Protein AF-A0A3C1GHP2-F1 (afdb_monomer_lite)

Foldseek 3Di:
DDDDDDFDLPPDCLVVCQQCPDQVRVNVPLNHYDPLLNVLSVVLVVDPDPVVSVVSVVVSVVVCVVVVSDDDDDDDDDDDDDDPQWDDWDADSRRDIDCVRIDGD

Secondary structure (DSSP, 8-state):
--------TTSSHHHHIIIIISTT-TT-TT----HHHHHHHHHHHH--SHHHHHHHHHHHHHHHHHH-SS-----PPPP----TTEE--EE-TTS-EE-TT-EE-

Sequence (105 aa):
MFLMGKGSPTGDLDLTLTLVTQTGGRMNHFNYSNAEVDRLIALQRQATDGAERQQILRRIQEKLYEEVPAVVIFYEEQLYGARSSVQGVEVHPNESVSFARAWKQ

pLDDT: mean 94.86, std 3.56, range [80.19, 98.75]

Structure (mmCI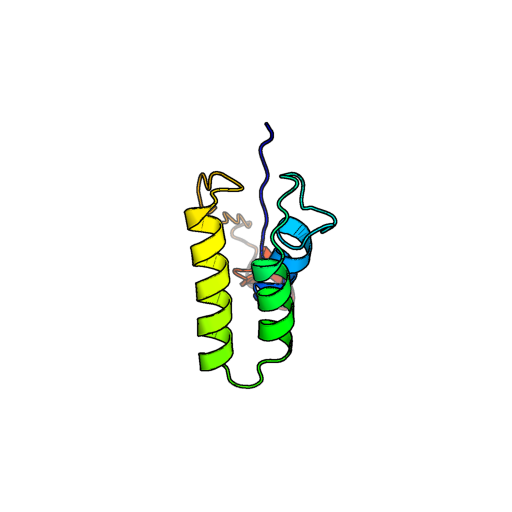F, N/CA/C/O backbone):
data_AF-A0A3C1GHP2-F1
#
_entry.id   AF-A0A3C1GHP2-F1
#
loop_
_atom_site.group_PDB
_atom_site.id
_atom_site.type_symbol
_atom_site.label_atom_id
_atom_site.label_alt_id
_atom_site.label_comp_id
_atom_site.label_asym_id
_atom_site.label_entity_id
_atom_site.label_seq_id
_atom_site.pdbx_PDB_ins_code
_atom_site.Cartn_x
_atom_site.Cartn_y
_atom_site.Cartn_z
_atom_site.occupancy
_atom_site.B_iso_or_equiv
_atom_site.auth_seq_id
_atom_site.auth_comp_id
_atom_site.auth_asym_id
_atom_site.auth_atom_id
_atom_site.pdbx_PDB_model_num
ATOM 1 N N . MET A 1 1 ? -17.654 14.136 -0.368 1.00 80.19 1 MET A N 1
ATOM 2 C CA . MET A 1 1 ? -17.304 12.930 -1.148 1.00 80.19 1 MET A CA 1
ATOM 3 C C . MET A 1 1 ? -16.208 13.313 -2.130 1.00 80.19 1 MET A C 1
ATOM 5 O O . MET A 1 1 ? -16.341 14.358 -2.753 1.00 80.19 1 MET A O 1
ATOM 9 N N . PHE A 1 2 ? -15.126 12.540 -2.211 1.00 89.81 2 PHE A N 1
ATOM 10 C CA . PHE A 1 2 ? -13.977 12.791 -3.090 1.00 89.81 2 PHE A CA 1
ATOM 11 C C . PHE A 1 2 ? -13.473 11.464 -3.674 1.00 89.81 2 PHE A C 1
ATOM 13 O O . PHE A 1 2 ? -13.752 10.405 -3.115 1.00 89.81 2 PHE A O 1
ATOM 20 N N . LEU A 1 3 ? -12.748 11.531 -4.791 1.00 92.56 3 LEU A N 1
ATOM 21 C CA . LEU A 1 3 ? -12.031 10.396 -5.372 1.00 92.56 3 LEU A CA 1
ATOM 22 C C . LEU A 1 3 ? -10.552 10.508 -5.002 1.00 92.56 3 LEU A C 1
ATOM 24 O O . LEU A 1 3 ? -9.981 11.596 -5.064 1.00 92.56 3 LEU A O 1
ATOM 28 N N . MET A 1 4 ? -9.942 9.394 -4.611 1.00 91.50 4 MET A N 1
ATOM 29 C CA . MET A 1 4 ? -8.540 9.332 -4.204 1.00 91.50 4 MET A CA 1
ATOM 30 C C . MET A 1 4 ? -7.915 8.020 -4.673 1.00 91.50 4 MET A C 1
ATOM 32 O O . MET A 1 4 ? -8.561 6.976 -4.625 1.00 91.50 4 MET A O 1
ATOM 36 N N . GLY A 1 5 ? -6.650 8.089 -5.085 1.00 90.56 5 GLY A N 1
ATOM 37 C CA . GLY A 1 5 ? -5.791 6.932 -5.330 1.00 90.56 5 GLY A CA 1
ATOM 38 C C . GLY A 1 5 ? -4.603 6.922 -4.369 1.00 90.56 5 GLY A C 1
ATOM 39 O O . GLY A 1 5 ? -4.220 7.962 -3.824 1.00 90.56 5 GLY A O 1
ATOM 40 N N . LYS A 1 6 ? -4.018 5.743 -4.146 1.00 89.69 6 LYS A N 1
ATOM 41 C CA . LYS A 1 6 ? -2.812 5.579 -3.329 1.00 89.69 6 LYS A CA 1
ATOM 42 C C . LYS A 1 6 ? -1.979 4.402 -3.839 1.00 89.69 6 LYS A C 1
ATOM 44 O O . LYS A 1 6 ? -2.381 3.258 -3.671 1.00 89.69 6 LYS A O 1
ATOM 49 N N . GLY A 1 7 ? -0.795 4.688 -4.381 1.00 87.75 7 GLY A N 1
ATOM 50 C CA . GLY A 1 7 ? 0.241 3.679 -4.629 1.00 87.75 7 GLY A CA 1
ATOM 51 C C . GLY A 1 7 ? 1.011 3.321 -3.350 1.00 87.75 7 GLY A C 1
ATOM 52 O O . GLY A 1 7 ? 1.030 4.099 -2.388 1.00 87.75 7 GLY A O 1
ATOM 53 N N . SER A 1 8 ? 1.674 2.162 -3.322 1.00 86.19 8 SER A N 1
ATOM 54 C CA . SER A 1 8 ? 2.483 1.682 -2.183 1.00 86.19 8 SER A CA 1
ATOM 55 C C . SER A 1 8 ? 3.978 1.643 -2.544 1.00 86.19 8 SER A C 1
ATOM 57 O O . SER A 1 8 ? 4.526 0.564 -2.772 1.00 86.19 8 SER A O 1
ATOM 59 N N . PRO A 1 9 ? 4.669 2.801 -2.588 1.00 88.19 9 PRO A N 1
ATOM 60 C CA . PRO A 1 9 ? 6.022 2.905 -3.151 1.00 88.19 9 PRO A CA 1
ATOM 61 C C . PRO A 1 9 ? 7.085 2.121 -2.365 1.00 88.19 9 PRO A C 1
ATOM 63 O O . PRO A 1 9 ? 8.105 1.725 -2.922 1.00 88.19 9 PRO A O 1
ATOM 66 N N . THR A 1 10 ? 6.855 1.866 -1.075 1.00 91.12 10 THR A N 1
ATOM 67 C CA . THR A 1 10 ? 7.770 1.102 -0.210 1.00 91.12 10 THR A CA 1
ATOM 68 C C . THR A 1 10 ? 7.578 -0.410 -0.302 1.00 91.12 10 THR A C 1
ATOM 70 O O . THR A 1 10 ? 8.362 -1.144 0.288 1.00 91.12 10 THR A O 1
ATOM 73 N N . GLY A 1 11 ? 6.527 -0.889 -0.978 1.00 89.69 11 GLY A N 1
ATOM 74 C CA . GLY A 1 11 ? 6.143 -2.305 -0.959 1.00 89.69 11 GLY A CA 1
ATOM 75 C C . GLY A 1 11 ? 5.618 -2.801 0.396 1.00 89.69 11 GLY A C 1
ATOM 76 O O . GLY A 1 11 ? 5.366 -3.991 0.549 1.00 89.69 11 GLY A O 1
ATOM 77 N N . ASP A 1 12 ? 5.428 -1.901 1.367 1.00 92.31 12 ASP A N 1
ATOM 78 C CA . ASP A 1 12 ? 4.965 -2.216 2.717 1.00 92.31 12 ASP A CA 1
ATOM 79 C C . ASP A 1 12 ? 3.702 -1.419 3.069 1.00 92.31 12 ASP A C 1
ATOM 81 O O . ASP A 1 12 ? 3.601 -0.221 2.779 1.00 92.31 12 ASP A O 1
ATOM 85 N N . LEU A 1 13 ? 2.735 -2.086 3.704 1.00 92.94 13 LEU A N 1
ATOM 86 C CA . LEU A 1 13 ? 1.433 -1.511 4.031 1.00 92.94 13 LEU A CA 1
ATOM 87 C C . LEU A 1 13 ? 1.515 -0.396 5.094 1.00 92.94 13 LEU A C 1
ATOM 89 O O . LEU A 1 13 ? 0.640 0.471 5.115 1.00 92.94 13 LEU A O 1
ATOM 93 N N . ASP A 1 14 ? 2.559 -0.348 5.930 1.00 95.88 14 ASP A N 1
ATOM 94 C CA . ASP A 1 14 ? 2.683 0.629 7.020 1.00 95.88 14 ASP A CA 1
ATOM 95 C C . ASP A 1 14 ? 2.653 2.077 6.528 1.00 95.88 14 ASP A C 1
ATOM 97 O O . ASP A 1 14 ? 1.967 2.913 7.113 1.00 95.88 14 ASP A O 1
ATOM 101 N N . LEU A 1 15 ? 3.335 2.391 5.422 1.00 95.06 15 LEU A N 1
ATOM 102 C CA . LEU A 1 15 ? 3.335 3.754 4.883 1.00 95.06 15 LEU A CA 1
ATOM 103 C C . LEU A 1 15 ? 1.916 4.199 4.509 1.00 95.06 15 LEU A C 1
ATOM 105 O O . LEU A 1 15 ? 1.517 5.334 4.769 1.00 95.06 15 LEU A O 1
ATOM 109 N N . THR A 1 16 ? 1.148 3.301 3.893 1.00 94.31 16 THR A N 1
ATOM 110 C CA . THR A 1 16 ? -0.250 3.557 3.547 1.00 94.31 16 THR A CA 1
ATOM 111 C C . THR A 1 16 ? -1.078 3.724 4.820 1.00 94.31 16 THR A C 1
ATOM 113 O O . THR A 1 16 ? -1.706 4.768 4.978 1.00 94.31 16 THR A O 1
ATOM 116 N N . LEU A 1 17 ? -0.991 2.794 5.774 1.00 96.00 17 LEU A N 1
ATOM 117 C CA . LEU A 1 17 ? -1.724 2.874 7.041 1.00 96.00 17 LEU A CA 1
ATOM 118 C C . LEU A 1 17 ? -1.438 4.175 7.799 1.00 96.00 17 LEU A C 1
ATOM 120 O O . LEU A 1 17 ? -2.368 4.858 8.208 1.00 96.00 17 LEU A O 1
ATOM 124 N N . THR A 1 18 ? -0.172 4.573 7.905 1.00 96.06 18 THR A N 1
ATOM 125 C CA . THR A 1 18 ? 0.258 5.817 8.569 1.00 96.06 18 THR A CA 1
ATOM 126 C C . THR A 1 18 ? -0.388 7.053 7.960 1.00 96.06 18 THR A C 1
ATOM 128 O O . THR A 1 18 ? -0.786 7.980 8.662 1.00 96.06 18 THR A O 1
ATOM 131 N N . LEU A 1 19 ? -0.436 7.109 6.629 1.00 95.88 19 LEU A N 1
ATOM 132 C CA . LEU A 1 19 ? -0.814 8.325 5.930 1.00 95.88 19 LEU A CA 1
ATOM 133 C C . LEU A 1 19 ? -2.323 8.441 5.755 1.00 95.88 19 LEU A C 1
ATOM 135 O O . LEU A 1 19 ? -2.834 9.549 5.899 1.00 95.88 19 LEU A O 1
ATOM 139 N N . VAL A 1 20 ? -3.013 7.344 5.429 1.00 95.19 20 VAL A N 1
ATOM 140 C CA . VAL A 1 20 ? -4.430 7.382 5.029 1.00 95.19 20 VAL A CA 1
ATOM 141 C C . VAL A 1 20 ? -5.392 6.796 6.059 1.00 95.19 20 VAL A C 1
ATOM 143 O O . VAL A 1 20 ? -6.578 7.094 5.981 1.00 95.19 20 VAL A O 1
ATOM 146 N N . THR A 1 21 ? -4.914 5.988 7.010 1.00 95.56 21 THR A N 1
ATOM 147 C CA . THR A 1 21 ? -5.778 5.247 7.946 1.00 95.56 21 THR A CA 1
ATOM 148 C C . THR A 1 21 ? -5.592 5.682 9.393 1.00 95.56 21 THR A C 1
ATOM 150 O O . THR A 1 21 ? -6.575 5.822 10.109 1.00 95.56 21 THR A O 1
ATOM 153 N N . GLN A 1 22 ? -4.355 5.903 9.834 1.00 97.56 22 GLN A N 1
ATOM 154 C CA . GLN A 1 22 ? -4.062 6.295 11.207 1.00 97.56 22 GLN A CA 1
ATOM 155 C C . GLN A 1 22 ? -4.814 7.586 11.556 1.00 97.56 22 GLN A C 1
ATOM 157 O O . GLN A 1 22 ? -4.920 8.507 10.732 1.00 97.56 22 GLN A O 1
ATOM 162 N N . THR A 1 23 ? -5.328 7.671 12.781 1.00 98.19 23 THR A N 1
ATOM 163 C CA . THR A 1 23 ? -5.986 8.884 13.272 1.00 98.19 23 THR A CA 1
ATOM 164 C C . THR A 1 23 ? -5.031 10.073 13.164 1.00 98.19 23 THR A C 1
ATOM 166 O O . THR A 1 23 ? -3.900 10.031 13.651 1.00 98.19 23 THR A O 1
ATOM 169 N N . GLY A 1 24 ? -5.471 11.142 12.493 1.00 96.81 24 GLY A N 1
ATOM 170 C CA . GLY A 1 24 ? -4.636 12.321 12.227 1.00 96.81 24 GLY A CA 1
ATOM 171 C C . GLY A 1 24 ? -3.579 12.131 11.129 1.00 96.81 24 GLY A C 1
ATOM 172 O O . GLY A 1 24 ? -2.735 13.007 10.937 1.00 96.81 24 GLY A O 1
ATOM 173 N N . GLY A 1 25 ? -3.616 11.016 10.393 1.00 97.06 25 GLY A N 1
ATOM 174 C CA . GLY A 1 25 ? -2.771 10.775 9.229 1.00 97.06 25 GLY A CA 1
ATOM 175 C C . GLY A 1 25 ? -2.914 11.889 8.190 1.00 97.06 25 GLY A C 1
ATOM 176 O O . GLY A 1 25 ? -4.016 12.335 7.871 1.00 97.06 25 GLY A O 1
ATOM 177 N N . ARG A 1 26 ? -1.786 12.349 7.638 1.00 95.81 26 ARG A N 1
ATOM 178 C CA . ARG A 1 26 ? -1.730 13.535 6.760 1.00 95.81 26 ARG A CA 1
ATOM 179 C C . ARG A 1 26 ? -2.617 13.437 5.509 1.00 95.81 26 ARG A C 1
ATOM 181 O O . ARG A 1 26 ? -3.001 14.466 4.963 1.00 95.81 26 ARG A O 1
ATOM 188 N N . MET A 1 27 ? -2.904 12.225 5.041 1.00 95.06 27 MET A N 1
ATOM 189 C CA . MET A 1 27 ? -3.752 11.940 3.878 1.00 95.06 27 MET A CA 1
ATOM 190 C C . MET A 1 27 ? -5.043 11.198 4.258 1.00 95.06 27 MET A C 1
ATOM 192 O O . MET A 1 27 ? -5.715 10.646 3.388 1.00 95.06 27 MET A O 1
ATOM 196 N N . ASN A 1 28 ? -5.410 11.170 5.542 1.00 95.00 28 ASN A N 1
ATOM 197 C CA . ASN A 1 28 ? -6.665 10.596 6.018 1.00 95.00 28 ASN A CA 1
ATOM 198 C C . ASN A 1 28 ? -7.822 11.570 5.740 1.00 95.00 28 ASN A C 1
ATOM 200 O O . ASN A 1 28 ? -8.415 12.170 6.632 1.00 95.00 28 ASN A O 1
ATOM 204 N N . HIS A 1 29 ? -8.123 11.758 4.457 1.00 93.25 29 HIS A N 1
ATOM 205 C CA . HIS A 1 29 ? -9.165 12.669 3.986 1.00 93.25 29 HIS A CA 1
ATOM 206 C C . HIS A 1 29 ? -10.585 12.155 4.281 1.00 93.25 29 HIS A C 1
ATOM 208 O O . HIS A 1 29 ? -11.543 12.922 4.201 1.00 93.25 29 HIS A O 1
ATOM 214 N N . PHE A 1 30 ? -10.725 10.873 4.638 1.00 90.69 30 PHE A N 1
ATOM 215 C CA . PHE A 1 30 ? -11.989 10.263 5.055 1.00 90.69 30 PHE A CA 1
ATOM 216 C C . PHE A 1 30 ? -12.315 10.534 6.535 1.00 90.69 30 PHE A C 1
ATOM 218 O O . PHE A 1 30 ? -13.394 10.161 6.986 1.00 90.69 30 PHE A O 1
ATOM 225 N N . ASN A 1 31 ? -11.415 11.190 7.286 1.00 92.81 31 ASN A N 1
ATOM 226 C CA . ASN A 1 31 ? -11.523 11.418 8.733 1.00 92.81 31 ASN A CA 1
ATOM 227 C C . ASN A 1 31 ? -11.762 10.124 9.532 1.00 92.81 31 ASN A C 1
ATOM 229 O O . ASN A 1 31 ? -12.455 10.134 10.551 1.00 92.81 31 ASN A O 1
ATOM 233 N N . TYR A 1 32 ? -11.197 9.006 9.072 1.00 96.50 32 TYR A N 1
ATOM 234 C CA . TYR A 1 32 ? -11.291 7.741 9.788 1.00 96.50 32 TYR A CA 1
ATOM 235 C C . TYR A 1 32 ? -10.555 7.838 11.129 1.00 96.50 32 TYR A C 1
ATOM 237 O O . TYR A 1 32 ? -9.459 8.393 11.202 1.00 96.50 32 TYR A O 1
ATOM 245 N N . SER A 1 33 ? -11.158 7.320 12.194 1.00 97.88 33 SER A N 1
ATOM 246 C CA . SER A 1 33 ? -10.564 7.316 13.529 1.00 97.88 33 SER A CA 1
ATOM 247 C C . SER A 1 33 ? -11.064 6.103 14.294 1.00 97.88 33 SER A C 1
ATOM 249 O O . SER A 1 33 ? -12.264 5.963 14.533 1.00 97.88 33 SER A O 1
ATOM 251 N N . ASN A 1 34 ? -10.144 5.211 14.652 1.00 98.38 34 ASN A N 1
ATOM 252 C CA . ASN A 1 34 ? -10.448 4.004 15.406 1.00 98.38 34 ASN A CA 1
ATOM 253 C C . ASN A 1 34 ? -9.247 3.618 16.278 1.00 98.38 34 ASN A C 1
ATOM 255 O O . ASN A 1 34 ? -8.182 3.248 15.781 1.00 98.38 34 ASN A O 1
ATOM 259 N N . ALA A 1 35 ? -9.440 3.667 17.597 1.00 98.50 35 ALA A N 1
ATOM 260 C CA . ALA A 1 35 ? -8.378 3.413 18.565 1.00 98.50 35 ALA A CA 1
ATOM 261 C C . ALA A 1 35 ? -7.837 1.970 18.526 1.00 98.50 35 ALA A C 1
ATOM 263 O O . ALA A 1 35 ? -6.682 1.746 18.886 1.00 98.50 35 ALA A O 1
ATOM 264 N N . GLU A 1 36 ? -8.639 0.982 18.117 1.00 98.38 36 GLU A N 1
ATOM 265 C CA . GLU A 1 36 ? -8.167 -0.394 17.920 1.00 98.38 36 GLU A CA 1
ATOM 266 C C . GLU A 1 36 ? -7.255 -0.471 16.694 1.00 98.38 36 GLU A C 1
ATOM 268 O O . GLU A 1 36 ? -6.162 -1.030 16.780 1.00 98.38 36 GLU A O 1
ATOM 273 N N . VAL A 1 37 ? -7.651 0.152 15.580 1.00 98.44 37 VAL A N 1
ATOM 274 C CA . VAL A 1 37 ? -6.827 0.193 14.364 1.00 98.44 37 VAL A CA 1
ATOM 275 C C . VAL A 1 37 ? -5.513 0.929 14.610 1.00 98.44 37 VAL A C 1
ATOM 277 O O . VAL A 1 37 ? -4.462 0.409 14.242 1.00 98.44 37 VAL A O 1
ATOM 280 N N . ASP A 1 38 ? -5.527 2.065 15.308 1.00 98.69 38 ASP A N 1
ATOM 281 C CA . ASP A 1 38 ? -4.296 2.780 15.670 1.00 98.69 38 ASP A CA 1
ATOM 282 C C . ASP A 1 38 ? -3.343 1.908 16.508 1.00 98.69 38 ASP A C 1
ATOM 284 O O . ASP A 1 38 ? -2.130 1.902 16.279 1.00 98.69 38 ASP A O 1
ATOM 288 N N . ARG A 1 39 ? -3.881 1.119 17.451 1.00 98.69 39 ARG A N 1
ATOM 289 C CA . ARG A 1 39 ? -3.084 0.160 18.237 1.00 98.69 39 ARG A CA 1
ATOM 290 C C . ARG A 1 39 ? -2.504 -0.943 17.360 1.00 98.69 39 ARG A C 1
ATOM 292 O O . ARG A 1 39 ? -1.328 -1.261 17.505 1.00 98.69 39 ARG A O 1
ATOM 299 N N . LEU A 1 40 ? -3.287 -1.510 16.445 1.00 98.69 40 LEU A N 1
ATOM 300 C CA . LEU A 1 40 ? -2.816 -2.552 15.528 1.00 98.69 40 LEU A CA 1
ATOM 301 C C . LEU A 1 40 ? -1.723 -2.024 14.580 1.00 98.69 40 LEU A C 1
ATOM 303 O O . LEU A 1 40 ? -0.733 -2.718 14.349 1.00 98.69 40 LEU A O 1
ATOM 307 N N . ILE A 1 41 ? -1.844 -0.783 14.092 1.00 98.44 41 ILE A N 1
ATOM 308 C CA . ILE A 1 41 ? -0.800 -0.106 13.299 1.00 98.44 41 ILE A CA 1
ATOM 309 C C . ILE A 1 41 ? 0.492 0.040 14.116 1.00 98.44 41 ILE A C 1
ATOM 311 O O . ILE A 1 41 ? 1.583 -0.155 13.586 1.00 98.44 41 ILE A O 1
ATOM 315 N N . ALA A 1 42 ? 0.404 0.357 15.409 1.00 98.38 42 ALA A N 1
ATOM 316 C CA . ALA A 1 42 ? 1.584 0.408 16.269 1.00 98.38 42 ALA A CA 1
ATOM 317 C C . ALA A 1 42 ? 2.189 -0.987 16.521 1.00 98.38 42 ALA A C 1
ATOM 319 O O . ALA A 1 42 ? 3.411 -1.130 16.492 1.00 98.38 42 ALA A O 1
ATOM 320 N N . LEU A 1 43 ? 1.355 -2.011 16.733 1.00 98.44 43 LEU A N 1
ATOM 321 C CA . LEU A 1 43 ? 1.793 -3.385 17.005 1.00 98.44 43 LEU A CA 1
ATOM 322 C C . LEU A 1 43 ? 2.493 -4.025 15.806 1.00 98.44 43 LEU A C 1
ATOM 324 O O . LEU A 1 43 ? 3.555 -4.616 15.973 1.00 98.44 43 LEU A O 1
ATOM 328 N N . GLN A 1 44 ? 1.966 -3.862 14.589 1.00 98.31 44 GLN A N 1
ATOM 329 C CA . GLN A 1 44 ? 2.585 -4.465 13.401 1.00 98.31 44 GLN A CA 1
ATOM 330 C C . GLN A 1 44 ? 4.015 -3.945 13.155 1.00 98.31 44 GLN A C 1
ATOM 332 O O . GLN A 1 44 ? 4.828 -4.668 12.590 1.00 98.31 44 GLN A O 1
ATOM 337 N N . ARG A 1 45 ? 4.338 -2.716 13.603 1.00 97.06 45 ARG A N 1
ATOM 338 C CA . ARG A 1 45 ? 5.698 -2.142 13.529 1.00 97.06 45 ARG A CA 1
ATOM 339 C C . ARG A 1 45 ? 6.670 -2.784 14.515 1.00 97.06 45 ARG A C 1
ATOM 341 O O . ARG A 1 45 ? 7.874 -2.727 14.301 1.00 97.06 45 ARG A O 1
ATOM 348 N N . GLN A 1 46 ? 6.150 -3.315 15.619 1.00 97.75 46 GLN A N 1
ATOM 349 C CA . GLN A 1 46 ? 6.934 -3.942 16.683 1.00 97.75 46 GLN A CA 1
ATOM 350 C C . GLN A 1 46 ? 7.083 -5.453 16.474 1.00 97.75 46 GLN A C 1
ATOM 352 O O . GLN A 1 46 ? 7.994 -6.051 17.039 1.00 9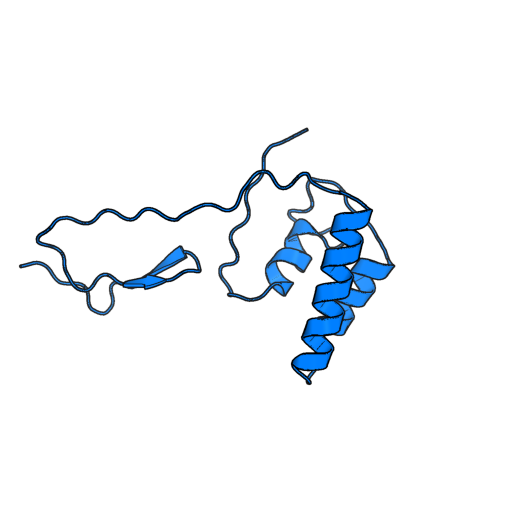7.75 46 GLN A O 1
ATOM 357 N N . ALA A 1 47 ? 6.211 -6.060 15.664 1.00 97.44 47 ALA A N 1
ATOM 358 C CA . ALA A 1 47 ? 6.266 -7.477 15.336 1.00 97.44 47 ALA A CA 1
ATOM 359 C C . ALA A 1 47 ? 7.556 -7.814 14.569 1.00 97.44 47 ALA A C 1
ATOM 361 O O . ALA A 1 47 ? 7.818 -7.281 13.489 1.00 97.44 47 ALA A O 1
ATOM 362 N N . THR A 1 48 ? 8.358 -8.715 15.134 1.00 96.62 48 THR A N 1
ATOM 363 C CA . THR A 1 48 ? 9.602 -9.211 14.527 1.00 96.62 48 THR A CA 1
ATOM 364 C C . THR A 1 48 ? 9.397 -10.521 13.770 1.00 96.62 48 THR A C 1
ATOM 366 O O . THR A 1 48 ? 10.187 -10.835 12.879 1.00 96.62 48 THR A O 1
ATOM 369 N N . ASP A 1 49 ? 8.331 -11.263 14.082 1.00 98.19 49 ASP A N 1
ATOM 370 C CA . ASP A 1 49 ? 7.906 -12.434 13.325 1.00 98.19 49 ASP A CA 1
ATOM 371 C C . ASP A 1 49 ? 6.993 -12.037 12.154 1.00 98.19 49 ASP A C 1
ATOM 373 O O . ASP A 1 49 ? 6.032 -11.273 12.290 1.00 98.19 49 ASP A O 1
ATOM 377 N N . GLY A 1 50 ? 7.291 -12.576 10.972 1.00 97.12 50 GLY A N 1
ATOM 378 C CA . GLY A 1 50 ? 6.555 -12.250 9.754 1.00 97.12 50 GLY A CA 1
ATOM 379 C C . GLY A 1 50 ? 5.117 -12.776 9.749 1.00 97.12 50 GLY A C 1
ATOM 380 O O . GLY A 1 50 ? 4.232 -12.104 9.218 1.00 97.12 50 GLY A O 1
ATOM 381 N N . ALA A 1 51 ? 4.861 -13.948 10.336 1.00 98.06 51 ALA A N 1
ATOM 382 C CA . ALA A 1 51 ? 3.528 -14.542 10.365 1.00 98.06 51 ALA A CA 1
ATOM 383 C C . ALA A 1 51 ? 2.622 -13.823 11.375 1.00 98.06 51 ALA A C 1
ATOM 385 O O . ALA A 1 51 ? 1.469 -13.524 11.058 1.00 98.06 51 ALA A O 1
ATOM 386 N N . GLU A 1 52 ? 3.155 -13.468 12.544 1.00 98.31 52 GLU A N 1
ATOM 387 C CA . GLU A 1 52 ? 2.491 -12.603 13.521 1.00 98.31 52 GLU A CA 1
ATOM 388 C C . GLU A 1 52 ? 2.116 -11.261 12.883 1.00 98.31 52 GLU A C 1
ATOM 390 O O . GLU A 1 52 ? 0.951 -10.852 12.904 1.00 98.31 52 GLU A O 1
ATOM 395 N N . ARG A 1 53 ? 3.078 -10.605 12.220 1.00 98.44 53 ARG A N 1
ATOM 396 C CA . ARG A 1 53 ? 2.835 -9.334 11.532 1.00 98.44 53 ARG A CA 1
ATOM 397 C C . ARG A 1 53 ? 1.722 -9.455 10.490 1.00 98.44 53 ARG A C 1
ATOM 399 O O . ARG A 1 53 ? 0.850 -8.589 10.422 1.00 98.44 53 ARG A O 1
ATOM 406 N N . GLN A 1 54 ? 1.713 -10.527 9.699 1.00 98.19 54 GLN A N 1
ATOM 407 C CA . GLN A 1 54 ? 0.659 -10.775 8.711 1.00 98.19 54 GLN A CA 1
ATOM 408 C C . GLN A 1 54 ? -0.729 -10.909 9.348 1.00 98.19 54 GLN A C 1
ATOM 410 O O . GLN A 1 54 ? -1.698 -10.392 8.790 1.00 98.19 54 GLN A O 1
ATOM 415 N N . GLN A 1 55 ? -0.843 -11.557 10.509 1.00 98.56 55 GLN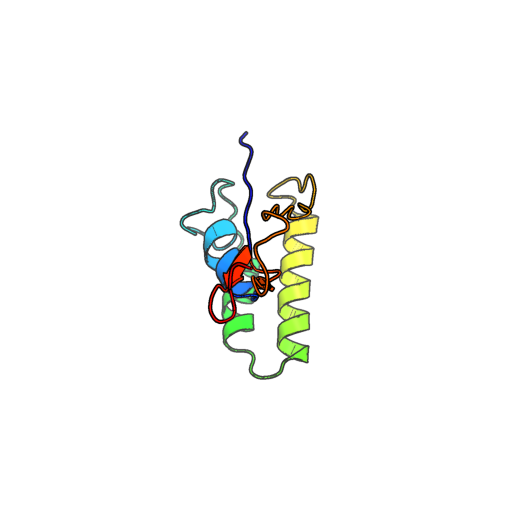 A N 1
ATOM 416 C CA . GLN A 1 55 ? -2.115 -11.667 11.230 1.00 98.56 55 GLN A CA 1
ATOM 417 C C . GLN A 1 55 ? -2.612 -10.298 11.709 1.00 98.56 55 GLN A C 1
ATOM 419 O O . GLN A 1 55 ? -3.788 -9.979 11.529 1.00 98.56 55 GLN A O 1
ATOM 424 N N . ILE A 1 56 ? -1.719 -9.454 12.235 1.00 98.75 56 ILE A N 1
ATOM 425 C CA . ILE A 1 56 ? -2.063 -8.086 12.652 1.00 98.75 56 ILE A CA 1
ATOM 426 C C . ILE A 1 56 ? -2.533 -7.261 11.444 1.00 98.75 56 ILE A C 1
ATOM 428 O O . ILE A 1 56 ? -3.593 -6.635 11.494 1.00 98.75 56 ILE A O 1
ATOM 432 N N . LEU A 1 57 ? -1.792 -7.295 10.331 1.00 98.31 57 LEU A N 1
ATOM 433 C CA . LEU A 1 57 ? -2.156 -6.575 9.103 1.00 98.31 57 LEU A CA 1
ATOM 434 C C . LEU A 1 57 ? -3.479 -7.071 8.504 1.00 98.31 57 LEU A C 1
ATOM 436 O O . LEU A 1 57 ? -4.248 -6.267 7.974 1.00 98.31 57 LEU A O 1
ATOM 440 N N . ARG A 1 58 ? -3.770 -8.375 8.595 1.00 98.38 58 ARG A N 1
ATOM 441 C CA . ARG A 1 58 ? -5.073 -8.933 8.210 1.00 98.38 58 ARG A CA 1
ATOM 442 C C . ARG A 1 58 ? -6.183 -8.356 9.080 1.00 98.38 58 ARG A C 1
ATOM 444 O O . ARG A 1 58 ? -7.183 -7.901 8.536 1.00 98.38 58 ARG A O 1
ATOM 451 N N . ARG A 1 59 ? -5.990 -8.306 10.401 1.00 98.50 59 ARG A N 1
ATOM 452 C CA . ARG A 1 59 ? -7.002 -7.774 11.319 1.00 98.50 59 ARG A CA 1
ATOM 453 C C . ARG A 1 59 ? -7.327 -6.307 11.039 1.00 98.50 59 ARG A C 1
ATOM 455 O O . ARG A 1 59 ? -8.491 -5.924 11.086 1.00 98.50 59 ARG A O 1
ATOM 462 N N . ILE A 1 60 ? -6.320 -5.502 10.699 1.00 98.44 60 ILE A N 1
ATOM 463 C CA . ILE A 1 60 ? -6.528 -4.112 10.265 1.00 98.44 60 ILE A CA 1
ATOM 464 C C . ILE A 1 60 ? -7.417 -4.069 9.017 1.00 98.44 60 ILE A C 1
ATOM 466 O O . ILE A 1 60 ? -8.406 -3.342 9.002 1.00 98.44 60 ILE A O 1
ATOM 470 N N . GLN A 1 61 ? -7.100 -4.860 7.988 1.00 96.88 61 GLN A N 1
ATOM 471 C CA . GLN A 1 61 ? -7.891 -4.900 6.752 1.00 96.88 61 GLN A CA 1
ATOM 472 C C . GLN A 1 61 ? -9.335 -5.359 6.990 1.00 96.88 61 GLN A C 1
ATOM 474 O O . GLN A 1 61 ? -10.248 -4.774 6.415 1.00 96.88 61 GLN A O 1
ATOM 479 N N . GLU A 1 62 ? -9.558 -6.343 7.865 1.00 98.00 62 GLU A N 1
ATOM 480 C CA . GLU A 1 62 ? -10.902 -6.774 8.272 1.00 98.00 62 GLU A CA 1
ATOM 481 C C . GLU A 1 62 ? -11.698 -5.628 8.902 1.00 98.00 62 GLU A C 1
ATOM 483 O O . GLU A 1 62 ? -12.834 -5.392 8.504 1.00 98.00 62 GLU A O 1
ATOM 488 N N . LYS A 1 63 ? -11.101 -4.858 9.826 1.00 97.88 63 LYS A N 1
ATOM 489 C CA . LYS A 1 63 ? -11.784 -3.707 10.444 1.00 97.88 63 LYS A CA 1
ATOM 490 C C . LYS A 1 63 ? -12.157 -2.649 9.410 1.00 97.88 63 LYS A C 1
ATOM 492 O O . LYS A 1 63 ? -13.271 -2.141 9.428 1.00 97.88 63 LYS A O 1
ATOM 497 N N . LEU A 1 64 ? -11.250 -2.343 8.481 1.00 95.94 64 LEU A N 1
ATOM 498 C CA . LEU A 1 64 ? -11.526 -1.385 7.406 1.00 95.94 64 LEU A CA 1
ATOM 499 C C . LEU A 1 64 ? -12.622 -1.888 6.460 1.00 95.94 64 LEU A C 1
ATOM 501 O O . LEU A 1 64 ? -13.425 -1.093 5.984 1.00 95.94 64 LEU A O 1
ATOM 505 N N . TYR A 1 65 ? -12.680 -3.194 6.206 1.00 95.62 65 TYR A N 1
ATOM 506 C CA . TYR A 1 65 ? -13.755 -3.801 5.427 1.00 95.62 65 TYR A CA 1
ATOM 507 C C . TYR A 1 65 ? -15.106 -3.735 6.155 1.00 9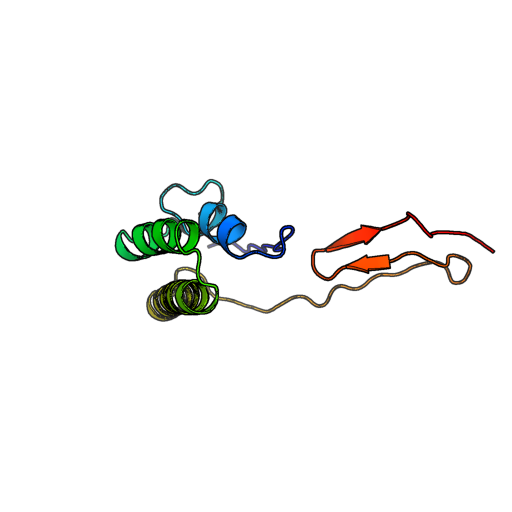5.62 65 TYR A C 1
ATOM 509 O O . TYR A 1 65 ? -16.111 -3.403 5.536 1.00 95.62 65 TYR A O 1
ATOM 517 N N . GLU A 1 66 ? -15.133 -4.010 7.461 1.00 97.00 66 GLU A N 1
ATOM 518 C CA . GLU A 1 66 ? -16.338 -3.949 8.300 1.00 97.00 66 GLU A CA 1
ATOM 519 C C . GLU A 1 66 ? -16.883 -2.517 8.438 1.00 97.00 66 GLU A C 1
ATOM 521 O O . GLU A 1 66 ? -18.094 -2.306 8.408 1.00 97.00 66 GLU A O 1
ATOM 526 N N . GLU A 1 67 ? -15.999 -1.529 8.595 1.00 97.00 67 GLU A N 1
ATOM 527 C CA . GLU A 1 67 ? -16.365 -0.138 8.901 1.00 97.00 67 GLU A CA 1
ATOM 528 C C . GLU A 1 67 ? -16.510 0.747 7.655 1.00 97.00 67 GLU A C 1
ATOM 530 O O . GLU A 1 67 ? -17.072 1.837 7.739 1.00 97.00 67 GLU A O 1
ATOM 535 N N . VAL A 1 68 ? -16.025 0.278 6.500 1.00 95.06 68 VAL A N 1
ATOM 536 C CA . VAL A 1 68 ? -16.156 0.915 5.178 1.00 95.06 68 VAL A CA 1
ATOM 537 C C . VAL A 1 68 ? -15.822 2.423 5.197 1.00 95.06 68 VAL A C 1
ATOM 539 O O . VAL A 1 68 ? -16.636 3.251 4.780 1.00 95.06 68 VAL A O 1
ATOM 542 N N . PRO A 1 69 ? -14.616 2.839 5.643 1.00 93.94 69 PRO A N 1
ATOM 543 C CA . PRO A 1 69 ? -14.245 4.257 5.648 1.00 93.94 69 PRO A CA 1
ATOM 544 C C . PRO A 1 69 ? -14.081 4.831 4.234 1.00 93.94 69 PRO A C 1
ATOM 546 O O . PRO A 1 69 ? -14.167 6.042 4.032 1.00 93.94 69 PRO A O 1
ATOM 549 N N . ALA A 1 70 ? -13.845 3.961 3.251 1.00 92.25 70 ALA A N 1
ATOM 550 C CA . ALA A 1 70 ? -13.774 4.290 1.839 1.00 92.25 70 ALA A CA 1
ATOM 551 C C . ALA A 1 70 ? -14.345 3.137 1.002 1.00 92.25 70 ALA A C 1
ATOM 553 O O . ALA A 1 70 ? -14.271 1.971 1.390 1.00 92.25 70 ALA A O 1
ATOM 554 N N . VAL A 1 71 ? -14.873 3.466 -0.177 1.00 92.62 71 VAL A N 1
ATOM 555 C CA . VAL A 1 71 ? -15.306 2.479 -1.173 1.00 92.62 71 VAL A CA 1
ATOM 556 C C . VAL A 1 71 ? -14.150 2.225 -2.137 1.00 92.62 71 VAL A C 1
ATOM 558 O O . VAL A 1 71 ? -13.726 3.135 -2.850 1.00 92.62 71 VAL A O 1
ATOM 561 N N . VAL A 1 72 ? -13.636 0.993 -2.160 1.00 91.69 72 VAL A N 1
ATOM 562 C CA . VAL A 1 72 ? -12.599 0.574 -3.115 1.00 91.69 72 VAL A CA 1
ATOM 563 C C . VAL A 1 72 ? -13.246 0.362 -4.482 1.00 91.69 72 VAL A C 1
ATOM 565 O O . VAL A 1 72 ? -14.145 -0.463 -4.615 1.00 91.69 72 VAL A O 1
ATOM 568 N N . ILE A 1 73 ? -12.801 1.117 -5.490 1.00 94.25 73 ILE A N 1
ATOM 569 C CA . ILE A 1 73 ? -13.399 1.086 -6.835 1.00 94.25 73 ILE A CA 1
ATOM 570 C C . ILE A 1 73 ? -12.695 0.051 -7.724 1.00 94.25 73 ILE A C 1
ATOM 572 O O . ILE A 1 73 ? -13.360 -0.779 -8.335 1.00 94.25 73 ILE A O 1
ATOM 576 N N . PHE A 1 74 ? -11.361 0.093 -7.801 1.00 94.56 74 PHE A N 1
ATOM 577 C CA . PHE A 1 74 ? -10.537 -0.851 -8.565 1.00 94.56 74 PHE A CA 1
ATOM 578 C C . PHE A 1 74 ? -9.061 -0.769 -8.137 1.00 94.56 74 PHE A C 1
ATOM 580 O O . PHE A 1 74 ? -8.673 0.143 -7.405 1.00 94.56 74 PHE A O 1
ATOM 587 N N . TYR A 1 75 ? -8.250 -1.712 -8.623 1.00 92.38 75 TYR A N 1
ATOM 588 C CA . TYR A 1 75 ? -6.787 -1.668 -8.573 1.00 92.38 75 TYR A CA 1
ATOM 589 C C . TYR A 1 75 ? -6.256 -1.435 -9.990 1.00 92.38 75 TYR A C 1
ATOM 591 O O . TYR A 1 75 ? -6.686 -2.111 -10.922 1.00 92.38 75 TYR A O 1
ATOM 599 N N . GLU A 1 76 ? -5.386 -0.443 -10.158 1.00 90.44 76 GLU A N 1
ATOM 600 C CA . GLU A 1 76 ? -4.893 -0.001 -11.467 1.00 90.44 76 GLU A CA 1
ATOM 601 C C . GLU A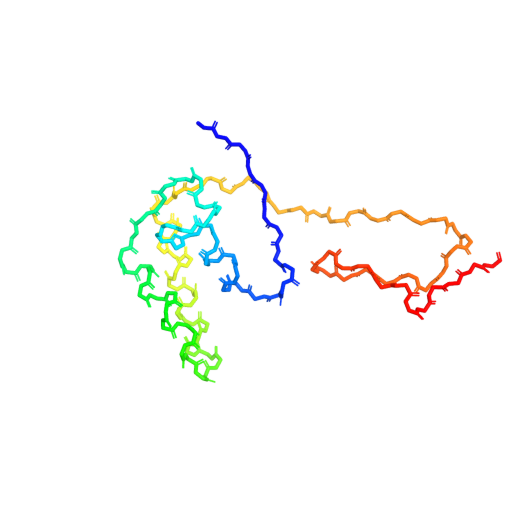 1 76 ? -3.873 -0.982 -12.067 1.00 90.44 76 GLU A C 1
ATOM 603 O O . GLU A 1 76 ? -2.944 -1.418 -11.386 1.00 90.44 76 GLU A O 1
ATOM 608 N N . GLU A 1 77 ? -4.019 -1.288 -13.360 1.00 89.75 77 GLU A N 1
ATOM 609 C CA . GLU A 1 77 ? -2.943 -1.876 -14.160 1.00 89.75 77 GLU A CA 1
ATOM 610 C C . GLU A 1 77 ? -2.033 -0.767 -14.686 1.00 89.75 77 GLU A C 1
ATOM 612 O O . GLU A 1 77 ? -2.486 0.168 -15.348 1.00 89.75 77 GLU A O 1
ATOM 617 N N . GLN A 1 78 ? -0.734 -0.882 -14.424 1.00 87.69 78 GLN A N 1
ATOM 618 C CA . GLN A 1 78 ? 0.220 0.134 -14.845 1.00 87.69 78 GLN A CA 1
ATOM 619 C C . GLN A 1 78 ? 0.662 -0.094 -16.293 1.00 87.69 78 GLN A C 1
ATOM 621 O O . GLN A 1 78 ? 1.289 -1.103 -16.622 1.00 87.69 78 GLN A O 1
ATOM 626 N N . LEU A 1 79 ? 0.359 0.871 -17.161 1.00 90.25 79 LEU A N 1
ATOM 627 C CA . LEU A 1 79 ? 0.708 0.826 -18.578 1.00 90.25 79 LEU A CA 1
ATOM 628 C C . LEU A 1 79 ? 1.953 1.670 -18.855 1.00 90.25 79 LEU A C 1
ATOM 630 O O . LEU A 1 79 ? 1.960 2.882 -18.642 1.00 90.25 79 LEU A O 1
ATOM 634 N N . TYR A 1 80 ? 2.990 1.037 -19.405 1.00 90.50 80 TYR A N 1
ATOM 635 C CA . TYR A 1 80 ? 4.235 1.703 -19.784 1.00 90.50 80 TYR A CA 1
ATOM 636 C C . TYR A 1 80 ? 4.487 1.573 -21.282 1.00 90.50 80 TYR A C 1
ATOM 638 O O . TYR A 1 80 ? 4.439 0.483 -21.848 1.00 90.50 80 TYR A O 1
ATOM 646 N N . GLY A 1 81 ? 4.783 2.701 -21.926 1.00 92.19 81 GLY A N 1
ATOM 647 C CA . GLY A 1 81 ? 5.159 2.763 -23.334 1.00 92.19 81 GLY A CA 1
ATOM 648 C C . GLY A 1 81 ? 6.593 3.253 -23.496 1.00 92.19 81 GLY A C 1
ATOM 649 O O . GLY A 1 81 ? 6.957 4.304 -22.971 1.00 92.19 81 GLY A O 1
ATOM 650 N N . ALA A 1 82 ? 7.395 2.523 -24.268 1.00 93.25 82 ALA A N 1
ATOM 651 C CA . ALA A 1 82 ? 8.729 2.943 -24.685 1.00 93.25 82 ALA A CA 1
ATOM 652 C C . ALA A 1 82 ? 8.851 2.871 -26.212 1.00 93.25 82 ALA A C 1
ATOM 654 O O . ALA A 1 82 ? 8.142 2.115 -26.878 1.00 93.25 82 ALA A O 1
ATOM 655 N N . ARG A 1 83 ? 9.758 3.670 -26.792 1.00 96.62 83 ARG A N 1
ATOM 656 C CA . ARG A 1 83 ? 10.103 3.526 -28.216 1.00 96.62 83 ARG A CA 1
ATOM 657 C C . ARG A 1 83 ? 10.699 2.138 -28.445 1.00 96.62 83 ARG A C 1
ATOM 659 O O . ARG A 1 83 ? 11.491 1.692 -27.627 1.00 96.62 83 ARG A O 1
ATOM 666 N N . SER A 1 84 ? 10.422 1.520 -29.592 1.00 96.38 84 SER A N 1
ATOM 667 C CA . SER A 1 84 ? 10.980 0.202 -29.947 1.00 96.38 84 SER A CA 1
ATOM 668 C C . SER A 1 84 ? 12.515 0.162 -29.958 1.00 96.38 84 SER A C 1
ATOM 670 O O . SER A 1 84 ? 13.106 -0.884 -29.711 1.00 96.38 84 SER A O 1
ATOM 672 N N . SER A 1 85 ? 13.168 1.304 -30.202 1.00 97.94 85 SER A N 1
ATOM 673 C CA . SER A 1 85 ? 14.628 1.444 -30.144 1.00 97.94 85 SER A CA 1
ATOM 674 C C . SER A 1 85 ? 15.195 1.551 -28.723 1.00 97.94 85 SER A C 1
ATOM 676 O O . SER A 1 85 ? 16.410 1.581 -28.575 1.00 97.94 85 SER A O 1
ATOM 678 N N . VAL A 1 86 ? 14.359 1.720 -27.692 1.00 97.25 86 VAL A N 1
ATOM 679 C CA . VAL A 1 86 ? 14.783 1.863 -26.291 1.00 97.25 86 VAL A CA 1
ATOM 680 C C . VAL A 1 86 ? 14.641 0.515 -25.602 1.00 97.25 86 VAL A C 1
ATOM 682 O O . VAL A 1 86 ? 13.569 -0.080 -25.602 1.00 97.25 86 VAL A O 1
ATOM 685 N N . GLN A 1 87 ? 15.734 0.048 -25.014 1.00 96.44 87 GLN A N 1
ATOM 686 C CA . GLN A 1 87 ? 15.853 -1.264 -24.390 1.00 96.44 87 GLN A CA 1
ATOM 687 C C . GLN A 1 87 ? 16.395 -1.114 -22.966 1.00 96.44 87 GLN A C 1
ATOM 689 O O . GLN A 1 87 ? 16.994 -0.093 -22.631 1.00 96.44 87 GLN A O 1
ATOM 694 N N . GLY A 1 88 ? 16.188 -2.124 -22.118 1.00 95.81 88 GLY A N 1
ATOM 695 C CA . GLY A 1 88 ? 16.762 -2.170 -20.765 1.00 95.81 88 GLY A CA 1
ATOM 696 C C . GLY A 1 88 ? 16.147 -1.203 -19.742 1.00 95.81 88 GLY A C 1
ATOM 697 O O . GLY A 1 88 ? 16.735 -0.991 -18.683 1.00 95.81 88 GLY A O 1
ATOM 698 N N . VAL A 1 89 ? 14.984 -0.614 -20.043 1.00 96.38 89 VAL A N 1
ATOM 699 C CA . VAL A 1 89 ? 14.158 0.083 -19.045 1.00 96.38 89 VAL A CA 1
ATOM 700 C C . VAL A 1 89 ? 13.420 -0.968 -18.225 1.00 96.38 89 VAL A C 1
ATOM 702 O O . VAL A 1 89 ? 12.701 -1.794 -18.783 1.00 96.38 89 VAL A O 1
ATOM 705 N N . GLU A 1 90 ? 13.592 -0.927 -16.909 1.00 95.19 90 GLU A N 1
ATOM 706 C CA . GLU A 1 90 ? 12.906 -1.823 -15.982 1.00 95.19 90 GLU A CA 1
ATOM 707 C C . GLU A 1 90 ? 11.844 -1.033 -15.224 1.00 95.19 90 GLU A C 1
ATOM 709 O O . GLU A 1 90 ? 12.115 0.039 -14.681 1.00 95.19 90 GLU A O 1
ATOM 714 N N . VAL A 1 91 ? 10.627 -1.563 -15.191 1.00 93.00 91 VAL A N 1
ATOM 715 C CA . VAL A 1 91 ? 9.528 -0.980 -14.431 1.00 93.00 91 VAL A CA 1
ATOM 716 C C . VAL A 1 91 ? 9.139 -1.945 -13.323 1.00 93.00 91 VAL A C 1
ATOM 718 O O . VAL A 1 91 ? 8.856 -3.115 -13.583 1.00 93.00 91 VAL A O 1
ATOM 721 N N . HIS A 1 92 ? 9.145 -1.461 -12.086 1.00 91.25 92 HIS A N 1
ATOM 722 C CA . HIS A 1 92 ? 8.813 -2.253 -10.914 1.00 91.25 92 HIS A CA 1
ATOM 723 C C . HIS A 1 92 ? 7.347 -2.060 -10.488 1.00 91.25 92 HIS A C 1
ATOM 725 O O . HIS A 1 92 ? 6.799 -0.974 -10.670 1.00 91.25 92 HIS A O 1
ATOM 731 N N . PRO A 1 93 ? 6.729 -3.061 -9.826 1.00 88.31 93 PRO A N 1
ATOM 732 C CA . PRO A 1 93 ? 5.333 -2.987 -9.371 1.00 88.31 93 PRO A CA 1
ATOM 733 C C . PRO A 1 93 ? 5.016 -1.857 -8.376 1.00 88.31 93 PRO A C 1
ATOM 735 O O . PRO A 1 93 ? 3.854 -1.573 -8.114 1.00 88.31 93 PRO A O 1
ATOM 738 N N . ASN A 1 94 ? 6.036 -1.234 -7.780 1.00 89.75 94 ASN A N 1
ATOM 739 C CA . ASN A 1 94 ? 5.896 -0.084 -6.883 1.00 89.75 94 ASN A CA 1
ATOM 740 C C . ASN A 1 94 ? 6.013 1.260 -7.626 1.00 89.75 94 ASN A C 1
ATOM 742 O O . ASN A 1 94 ? 6.388 2.263 -7.020 1.00 89.75 94 ASN A O 1
ATOM 746 N N . GLU A 1 95 ? 5.736 1.261 -8.933 1.00 88.50 95 GLU A N 1
ATOM 747 C CA . GLU A 1 95 ? 5.757 2.415 -9.843 1.00 88.50 95 GLU A CA 1
ATOM 748 C C . GLU A 1 95 ? 7.147 3.028 -10.086 1.00 88.50 95 GLU A C 1
ATOM 750 O O . GLU A 1 95 ? 7.279 4.019 -10.808 1.00 88.50 95 GLU A O 1
ATOM 755 N N . SER A 1 96 ? 8.206 2.444 -9.515 1.00 91.06 96 SER A N 1
ATOM 756 C CA . SER A 1 96 ? 9.566 2.910 -9.762 1.00 91.06 96 SER A CA 1
ATOM 757 C C . SER A 1 96 ? 10.067 2.454 -11.133 1.00 91.06 96 SER A C 1
ATOM 759 O O . SER A 1 96 ? 9.892 1.303 -11.539 1.00 91.06 96 SER A O 1
ATOM 761 N N . VAL A 1 97 ? 10.706 3.380 -11.850 1.00 93.56 97 VAL A N 1
ATOM 762 C CA . VAL A 1 97 ? 11.295 3.132 -13.169 1.00 93.56 97 VAL A CA 1
ATOM 763 C C . VAL A 1 97 ? 12.811 3.195 -13.047 1.00 93.56 97 VAL A C 1
ATOM 765 O O . VAL A 1 97 ? 13.378 4.225 -12.680 1.00 93.56 97 VAL A O 1
ATOM 768 N N . SER A 1 98 ? 13.470 2.085 -13.357 1.00 95.12 98 SER A N 1
ATOM 769 C CA . SER A 1 98 ? 14.921 1.969 -13.377 1.00 95.12 98 SER A CA 1
ATOM 770 C C . SER A 1 98 ? 15.449 2.158 -14.797 1.00 95.12 98 SER A C 1
ATOM 772 O O . SER A 1 98 ? 15.099 1.436 -15.732 1.00 95.12 98 SER A O 1
ATOM 774 N N . PHE A 1 99 ? 16.350 3.129 -14.935 1.00 96.44 99 PHE A N 1
ATOM 775 C CA . PHE A 1 99 ? 17.101 3.396 -16.164 1.00 96.44 99 PHE A CA 1
ATOM 776 C C . PHE A 1 99 ? 18.547 2.898 -16.088 1.00 96.44 99 PHE A C 1
ATOM 778 O O . PHE A 1 99 ? 19.336 3.167 -16.989 1.00 96.44 99 PHE A O 1
ATOM 785 N N . ALA A 1 100 ? 18.917 2.173 -15.027 1.00 97.75 100 ALA A N 1
ATOM 786 C CA . ALA A 1 100 ? 20.302 1.769 -14.774 1.00 97.75 100 ALA A CA 1
ATOM 787 C C . ALA A 1 100 ? 20.904 0.911 -15.902 1.00 97.75 100 ALA A C 1
ATOM 789 O O . ALA A 1 100 ? 22.120 0.875 -16.074 1.00 97.75 100 ALA A O 1
ATOM 790 N N . ARG A 1 101 ? 20.050 0.223 -16.666 1.00 96.94 101 ARG A N 1
ATOM 791 C CA . ARG A 1 101 ? 20.425 -0.621 -17.806 1.00 96.94 101 ARG A CA 1
ATOM 792 C C . ARG A 1 101 ? 19.847 -0.114 -19.125 1.00 96.94 101 ARG A C 1
ATOM 794 O O . ARG A 1 101 ? 19.900 -0.834 -20.119 1.00 96.94 101 ARG A O 1
ATOM 801 N N . ALA A 1 102 ? 19.285 1.093 -19.142 1.00 97.50 102 ALA A N 1
ATOM 802 C CA . ALA A 1 102 ? 18.610 1.611 -20.317 1.00 97.50 102 ALA A CA 1
ATOM 803 C C . ALA A 1 102 ? 19.618 2.016 -21.399 1.00 97.50 102 ALA A C 1
ATOM 805 O O . ALA A 1 102 ?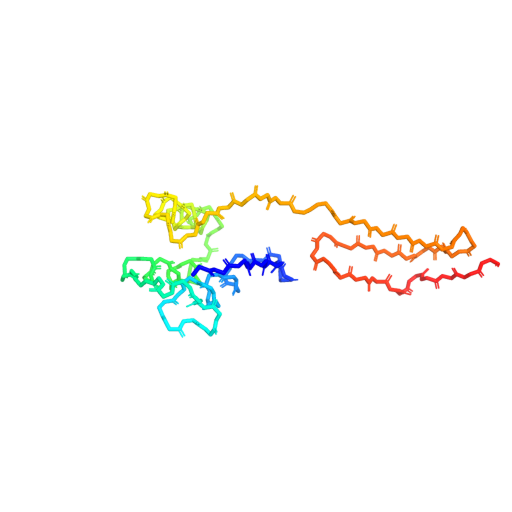 20.615 2.686 -21.128 1.00 97.50 102 ALA A O 1
ATOM 806 N N . TRP A 1 103 ? 19.334 1.645 -22.642 1.00 97.75 103 TRP A N 1
ATOM 807 C CA . TRP A 1 103 ? 20.117 2.038 -23.808 1.00 97.75 103 TRP A CA 1
ATOM 808 C C . TRP A 1 103 ? 19.218 2.210 -25.033 1.00 97.75 103 TRP A C 1
ATOM 810 O O . TRP A 1 103 ? 18.056 1.796 -25.049 1.00 97.75 103 TRP A O 1
ATOM 820 N N . LYS A 1 104 ? 19.752 2.871 -26.061 1.00 97.12 104 LYS A N 1
ATOM 821 C CA . LYS A 1 104 ? 19.076 3.080 -27.340 1.00 97.12 104 LYS A CA 1
ATOM 822 C C . LYS A 1 104 ? 19.908 2.460 -28.460 1.00 97.12 104 LYS A C 1
ATOM 824 O O . LYS A 1 104 ? 21.107 2.723 -28.518 1.00 97.12 104 LYS A O 1
ATOM 829 N N . GLN A 1 105 ? 19.260 1.665 -29.310 1.00 90.75 105 GLN A N 1
ATOM 830 C CA . GLN A 1 105 ? 19.840 1.116 -30.538 1.00 90.75 105 GLN A CA 1
ATOM 831 C C . GLN A 1 105 ? 20.002 2.183 -31.626 1.00 90.75 105 GLN A C 1
ATOM 833 O O . GLN A 1 105 ? 19.127 3.081 -31.718 1.00 90.75 105 GLN A O 1
#

Radius of gyration: 17.82 Å; chains: 1; bounding box: 38×28×49 Å